Protein AF-A0A9W4IZU2-F1 (afdb_monomer_lite)

pLDDT: mean 70.81, std 19.81, range [35.62, 96.5]

Sequence (105 aa):
MLAMPKTWSSRRKPCLYNGQNIPRTIKALEKISLRQKRDRRKNNLEKKSQEYSEICGADVCLGIRIRELGKVFIFSADASGVWSFLGSQLVCAVVESLRGFKYQA

Organism: NCBI:txid1612424

Foldseek 3Di:
DDDDDDDPPPPPDQDDDPNDGDDPDPVVVVVVVVVVVVVVVVVVVLVVQLVCCVVVVDWDKDWDQPPVVRDIDIDT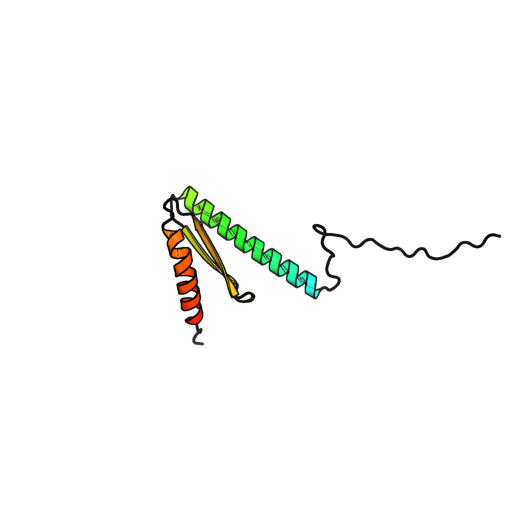DHPVCPCVVVVVVCVVVVVVVVVVPPPDD

Radius of gyration: 24.02 Å; chains: 1; bounding box: 29×70×74 Å

Structure (mmCIF, N/CA/C/O backbone):
data_AF-A0A9W4IZU2-F1
#
_entry.id   AF-A0A9W4IZU2-F1
#
loop_
_atom_site.group_PDB
_atom_site.id
_atom_site.type_symbol
_atom_site.label_atom_id
_atom_site.label_alt_id
_atom_site.label_comp_id
_atom_site.label_asym_id
_atom_site.label_entity_id
_atom_site.label_seq_id
_atom_site.pdbx_PDB_ins_code
_atom_site.Cartn_x
_atom_site.Cartn_y
_atom_site.Cartn_z
_atom_site.occupancy
_atom_site.B_iso_or_equiv
_atom_site.auth_seq_id
_atom_site.auth_comp_id
_atom_site.auth_asym_id
_atom_site.auth_atom_id
_atom_site.pdbx_PDB_model_num
ATOM 1 N N . MET A 1 1 ? 0.177 49.519 57.713 1.00 37.56 1 MET A N 1
ATOM 2 C CA . MET A 1 1 ? 0.354 48.117 57.273 1.00 37.56 1 MET A CA 1
ATOM 3 C C . MET A 1 1 ? -0.719 47.803 56.240 1.00 37.56 1 MET A C 1
ATOM 5 O O . MET A 1 1 ? -1.862 47.602 56.623 1.00 37.56 1 MET A O 1
ATOM 9 N N . LEU A 1 2 ? -0.397 47.843 54.945 1.00 43.38 2 LEU A N 1
ATOM 10 C CA . LEU A 1 2 ? -1.331 47.426 53.893 1.00 43.38 2 LEU A CA 1
ATOM 11 C C . LEU A 1 2 ? -1.124 45.930 53.638 1.00 43.38 2 LEU A C 1
ATOM 13 O O . LEU A 1 2 ? -0.031 45.501 53.275 1.00 43.38 2 LEU A O 1
ATOM 17 N N . ALA A 1 3 ? -2.159 45.138 53.911 1.00 42.94 3 ALA A N 1
ATOM 18 C CA . ALA A 1 3 ? -2.152 43.695 53.723 1.00 42.94 3 ALA A CA 1
ATOM 19 C C . ALA A 1 3 ? -2.120 43.348 52.225 1.00 42.94 3 ALA A C 1
ATOM 21 O O . ALA A 1 3 ? -2.936 43.837 51.446 1.00 42.94 3 ALA A O 1
ATOM 22 N N . MET A 1 4 ? -1.179 42.491 51.826 1.00 43.91 4 MET A N 1
ATOM 23 C CA . MET A 1 4 ? -1.097 41.966 50.463 1.00 43.91 4 MET A CA 1
ATOM 24 C C . MET A 1 4 ? -2.165 40.890 50.208 1.00 43.91 4 MET A C 1
ATOM 26 O O . MET A 1 4 ? -2.324 39.992 51.043 1.00 43.91 4 MET A O 1
ATOM 30 N N . PRO A 1 5 ? -2.844 40.888 49.046 1.00 48.91 5 PRO A N 1
ATOM 31 C CA . PRO A 1 5 ? -3.708 39.782 48.668 1.00 48.91 5 PRO A CA 1
ATOM 32 C C . PRO A 1 5 ? -2.879 38.560 48.248 1.00 48.91 5 PRO A C 1
ATOM 34 O O . PRO A 1 5 ? -2.181 38.543 47.234 1.00 48.91 5 PRO A O 1
ATOM 37 N N . LYS A 1 6 ? -2.999 37.497 49.047 1.00 52.97 6 LYS A N 1
ATOM 38 C CA . LYS A 1 6 ? -2.550 36.141 48.723 1.00 52.97 6 LYS A CA 1
ATOM 39 C C . LYS A 1 6 ? -3.500 35.536 47.690 1.00 52.97 6 LYS A C 1
ATOM 41 O O . LYS A 1 6 ? -4.564 35.082 48.076 1.00 52.97 6 LYS A O 1
ATOM 46 N N . THR A 1 7 ? -3.119 35.473 46.417 1.00 51.28 7 THR A N 1
ATOM 47 C CA . THR A 1 7 ? -3.483 34.359 45.512 1.00 51.28 7 THR A CA 1
ATOM 48 C C . THR A 1 7 ? -2.566 34.350 44.288 1.00 51.28 7 THR A C 1
ATOM 50 O O . THR A 1 7 ? -2.945 34.682 43.168 1.00 51.28 7 THR A O 1
ATOM 53 N N . TRP A 1 8 ? -1.330 33.887 44.475 1.00 39.56 8 TRP A N 1
ATOM 54 C CA . TRP A 1 8 ? -0.510 33.455 43.347 1.00 39.56 8 TRP A CA 1
ATOM 55 C C . TRP A 1 8 ? -0.978 32.060 42.915 1.00 39.56 8 TRP A C 1
ATOM 57 O O . TRP A 1 8 ? -0.367 31.042 43.232 1.00 39.56 8 TRP A O 1
ATOM 67 N N . SER A 1 9 ? -2.121 31.989 42.226 1.00 43.38 9 SER A N 1
ATOM 68 C CA . SER A 1 9 ? -2.468 30.770 41.498 1.00 43.38 9 SER A CA 1
ATOM 69 C C . SER A 1 9 ? -1.546 30.697 40.282 1.00 43.38 9 SER A C 1
ATOM 71 O O . SER A 1 9 ? -1.721 31.398 39.287 1.00 43.38 9 SER A O 1
ATOM 73 N N . SER A 1 10 ? -0.498 29.882 40.392 1.00 45.66 10 SER A N 1
ATOM 74 C CA . SER A 1 10 ? 0.338 29.474 39.265 1.00 45.66 10 SER A CA 1
ATOM 75 C C . SER A 1 10 ? -0.537 28.747 38.237 1.00 45.66 10 SER A C 1
ATOM 77 O O . SER A 1 10 ? -0.599 27.518 38.201 1.00 45.66 10 SER A O 1
ATOM 79 N N . ARG A 1 11 ? -1.236 29.493 37.373 1.00 47.00 11 ARG A N 1
ATOM 80 C CA . ARG A 1 11 ? -1.743 28.960 36.106 1.00 47.00 11 ARG A CA 1
ATOM 81 C C . ARG A 1 11 ? -0.532 28.706 35.221 1.00 47.00 11 ARG A C 1
ATOM 83 O O . ARG A 1 11 ? -0.169 29.536 34.390 1.00 47.00 11 ARG A O 1
ATOM 90 N N . ARG A 1 12 ? 0.106 27.547 35.399 1.00 50.03 12 ARG A N 1
ATOM 91 C CA . ARG A 1 12 ? 0.979 26.996 34.361 1.00 50.03 12 ARG A CA 1
ATOM 92 C C . ARG A 1 12 ? 0.110 26.856 33.114 1.00 50.03 12 ARG A C 1
ATOM 94 O O . ARG A 1 12 ? -0.859 26.098 33.120 1.00 50.03 12 ARG A O 1
ATOM 101 N N . LYS A 1 13 ? 0.395 27.664 32.090 1.00 50.41 13 LYS A N 1
ATOM 102 C CA . LYS A 1 13 ? -0.281 27.575 30.794 1.00 50.41 13 LYS A CA 1
ATOM 103 C C . LYS A 1 13 ? -0.150 26.127 30.288 1.00 50.41 13 LYS A C 1
ATOM 105 O O . LYS A 1 13 ? 0.947 25.577 30.393 1.00 50.41 13 LYS A O 1
ATOM 110 N N . PRO A 1 14 ? -1.223 25.493 29.780 1.00 51.97 14 PRO A N 1
ATOM 111 C CA . PRO A 1 14 ? -1.118 24.168 29.186 1.00 51.97 14 PRO A CA 1
ATOM 112 C C . PRO A 1 14 ? -0.107 24.206 28.043 1.00 51.97 14 PRO A C 1
ATOM 114 O O . PRO A 1 14 ? -0.160 25.108 27.204 1.00 51.97 14 PRO A O 1
ATOM 117 N N . CYS A 1 15 ? 0.809 23.242 28.008 1.00 50.03 15 CYS A N 1
ATOM 118 C CA . CYS A 1 15 ? 1.681 23.061 26.859 1.00 50.03 15 CYS A CA 1
ATOM 119 C C . CYS A 1 15 ? 0.770 22.766 25.654 1.00 50.03 15 CYS A C 1
ATOM 121 O O . CYS A 1 15 ? -0.098 21.901 25.742 1.00 50.03 15 CYS A O 1
ATOM 123 N N . LEU A 1 16 ? 0.904 23.512 24.562 1.00 47.69 16 LEU A N 1
ATOM 124 C CA . LEU A 1 16 ? 0.191 23.251 23.312 1.00 47.69 16 LEU A CA 1
ATOM 125 C C . LEU A 1 16 ? 1.160 22.528 22.374 1.00 47.69 16 LEU A C 1
ATOM 127 O O . LEU A 1 16 ? 2.276 23.001 22.176 1.00 47.69 16 LEU A O 1
ATOM 131 N N . TYR A 1 17 ? 0.744 21.407 21.784 1.00 51.22 17 TYR A N 1
ATOM 132 C CA . TYR A 1 17 ? 1.447 20.793 20.652 1.00 51.22 17 TYR A CA 1
ATOM 133 C C . TYR A 1 17 ? 0.578 20.993 19.405 1.00 51.22 17 TYR A C 1
ATOM 135 O O . TYR A 1 17 ? -0.586 20.593 19.402 1.00 51.22 17 TYR A O 1
ATOM 143 N N . ASN A 1 18 ? 1.104 21.673 18.379 1.00 46.97 18 ASN A N 1
ATOM 144 C CA . ASN A 1 18 ? 0.384 22.055 17.151 1.00 46.97 18 ASN A CA 1
ATOM 145 C C . ASN A 1 18 ? -0.978 22.752 17.381 1.00 46.97 18 ASN A C 1
ATOM 147 O O . ASN A 1 18 ? -1.949 22.480 16.679 1.00 46.97 18 ASN A O 1
ATOM 151 N N . GLY A 1 19 ? -1.074 23.636 18.380 1.00 57.28 19 GLY A N 1
ATOM 152 C CA . GLY A 1 19 ? -2.278 24.449 18.617 1.00 57.28 19 GLY A CA 1
ATOM 153 C C . GLY A 1 19 ? -3.492 23.693 19.178 1.00 57.28 19 GLY A C 1
ATOM 154 O O . GLY A 1 19 ? -4.561 24.283 19.306 1.00 57.28 19 GLY A O 1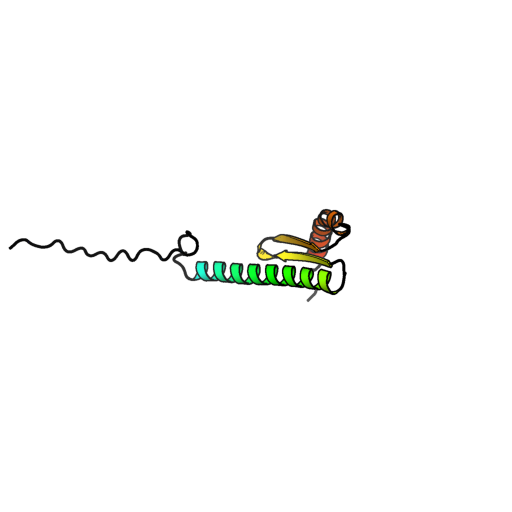
ATOM 155 N N . GLN A 1 20 ? -3.349 22.416 19.548 1.00 56.31 20 GLN A N 1
ATOM 156 C CA . GLN A 1 20 ? -4.415 21.623 20.169 1.00 56.31 20 GLN A CA 1
ATOM 157 C C . GLN A 1 20 ? -4.154 21.416 21.668 1.00 56.31 20 GLN A C 1
ATOM 159 O O . GLN A 1 20 ? -3.012 21.252 22.104 1.00 56.31 20 GLN A O 1
ATOM 164 N N . ASN A 1 21 ? -5.230 21.420 22.466 1.00 58.09 21 ASN A N 1
ATOM 165 C CA . ASN A 1 21 ? -5.177 21.102 23.895 1.00 58.09 21 ASN A CA 1
ATOM 166 C C . ASN A 1 21 ? -4.625 19.680 24.090 1.00 58.09 21 ASN A C 1
ATOM 168 O O . ASN A 1 21 ? -5.224 18.716 23.611 1.00 58.09 21 ASN A O 1
ATOM 172 N N . ILE A 1 22 ? -3.515 19.540 24.824 1.00 59.59 22 ILE A N 1
ATOM 173 C CA . ILE A 1 22 ? -2.989 18.224 25.208 1.00 59.59 22 ILE A CA 1
ATOM 174 C C . ILE A 1 22 ? -4.048 17.512 26.060 1.00 59.59 22 ILE A C 1
ATOM 176 O O . ILE A 1 22 ? -4.533 18.087 27.043 1.00 59.59 22 ILE A O 1
ATOM 180 N N . PRO A 1 23 ? -4.437 16.271 25.720 1.00 60.97 23 PRO A N 1
ATOM 181 C CA . PRO A 1 23 ? -5.432 15.576 26.506 1.00 60.97 23 PRO A CA 1
ATOM 182 C C . PRO A 1 23 ? -4.869 15.242 27.889 1.00 60.97 23 PRO A C 1
ATOM 184 O O . PRO A 1 23 ? -3.778 14.696 28.036 1.00 60.97 23 PRO A O 1
ATOM 187 N N . ARG A 1 24 ? -5.645 15.583 28.921 1.00 65.31 24 ARG A N 1
ATOM 188 C CA . ARG A 1 24 ? -5.240 15.530 30.335 1.00 65.31 24 ARG A CA 1
ATOM 189 C C . ARG A 1 24 ? -5.125 14.111 30.913 1.00 65.31 24 ARG A C 1
ATOM 191 O O . ARG A 1 24 ? -4.783 13.970 32.081 1.00 65.31 24 ARG A O 1
ATOM 198 N N . THR A 1 25 ? -5.420 13.067 30.135 1.00 79.19 25 THR A N 1
ATOM 199 C CA . THR A 1 25 ? -5.426 11.669 30.594 1.00 79.19 25 THR A CA 1
ATOM 200 C C . THR A 1 25 ? -4.397 10.819 29.848 1.00 79.19 25 THR A C 1
ATOM 202 O O . THR A 1 25 ? -4.265 10.904 28.627 1.00 79.19 25 THR A O 1
ATOM 205 N N . ILE A 1 26 ? -3.706 9.939 30.582 1.00 78.94 26 ILE A N 1
ATOM 206 C CA . ILE A 1 26 ? -2.669 9.032 30.049 1.00 78.94 26 ILE A CA 1
ATOM 207 C C . ILE A 1 26 ? -3.215 8.191 28.879 1.00 78.94 26 ILE A C 1
ATOM 209 O O . ILE A 1 26 ? -2.597 8.121 27.820 1.00 78.94 26 ILE A O 1
ATOM 213 N N . LYS A 1 27 ? -4.444 7.673 29.012 1.00 79.69 27 LYS A N 1
ATOM 214 C CA . LYS A 1 27 ? -5.125 6.875 27.974 1.00 79.69 27 LYS A CA 1
ATOM 215 C C . LYS A 1 27 ? -5.298 7.611 26.640 1.00 79.69 27 LYS A C 1
ATOM 217 O O . LYS A 1 27 ? -5.313 6.993 25.578 1.00 79.69 27 LYS A O 1
ATOM 222 N N . ALA A 1 28 ? -5.482 8.928 26.668 1.00 80.00 28 ALA A N 1
ATOM 223 C CA . ALA A 1 28 ? -5.638 9.715 25.451 1.00 80.00 28 ALA A CA 1
ATOM 224 C C . ALA A 1 28 ? -4.287 9.989 24.770 1.00 80.00 28 ALA A C 1
ATOM 226 O O . ALA A 1 28 ? -4.211 9.964 23.542 1.00 80.00 28 ALA A O 1
ATOM 227 N N . LEU A 1 29 ? -3.216 10.171 25.549 1.00 84.44 29 LEU A N 1
ATOM 228 C CA . LEU A 1 29 ? -1.850 10.288 25.027 1.00 84.44 29 LEU A CA 1
ATOM 229 C C . LEU A 1 29 ? -1.392 8.991 24.349 1.00 84.44 29 LEU A C 1
ATOM 231 O O . LEU A 1 29 ? -0.825 9.037 23.258 1.00 84.44 29 LEU A O 1
ATOM 235 N N . GLU A 1 30 ? -1.709 7.835 24.936 1.00 85.88 30 GLU A N 1
ATOM 236 C CA . GLU A 1 30 ? -1.434 6.524 24.336 1.00 85.88 30 GLU A CA 1
ATOM 237 C C . GLU A 1 30 ? -2.129 6.358 22.980 1.00 85.88 30 GLU A C 1
ATOM 239 O O . GLU A 1 30 ? -1.487 5.985 21.998 1.00 85.88 30 GLU A O 1
ATOM 244 N N . LYS A 1 31 ? -3.419 6.708 22.879 1.00 85.62 31 LYS A N 1
ATOM 245 C CA . LYS A 1 31 ? -4.162 6.658 21.607 1.00 85.62 31 LYS A CA 1
ATOM 246 C C . LYS A 1 31 ? -3.548 7.557 20.532 1.00 85.62 31 LYS A C 1
ATOM 248 O O . LYS A 1 31 ? -3.433 7.142 19.378 1.00 85.62 31 LYS A O 1
ATOM 253 N N . ILE A 1 32 ? -3.134 8.773 20.896 1.00 88.38 32 ILE A N 1
ATOM 254 C CA . ILE A 1 32 ? -2.460 9.692 19.968 1.00 88.38 32 ILE A CA 1
ATOM 255 C C . ILE A 1 32 ? -1.119 9.106 19.517 1.00 88.38 32 ILE A C 1
ATOM 257 O O . ILE A 1 32 ? -0.845 9.089 18.319 1.00 88.38 32 ILE A O 1
ATOM 261 N N . SER A 1 33 ? -0.321 8.574 20.443 1.00 89.56 33 SER A N 1
ATOM 262 C CA . SER A 1 33 ? 0.970 7.944 20.142 1.00 89.56 33 SER A CA 1
ATOM 263 C C . SER A 1 33 ? 0.821 6.740 19.205 1.00 89.56 33 SER A C 1
ATOM 265 O O . SER A 1 33 ? 1.530 6.629 18.201 1.00 89.56 33 SER A O 1
ATOM 267 N N . LEU A 1 34 ? -0.160 5.866 19.458 1.00 89.88 34 LEU A N 1
ATOM 268 C CA . LEU A 1 34 ? -0.464 4.723 18.593 1.00 89.88 34 LEU A CA 1
ATOM 269 C C . LEU A 1 34 ? -0.872 5.171 17.188 1.00 89.88 34 LEU A C 1
ATOM 271 O O . LEU A 1 34 ? -0.365 4.634 16.199 1.00 89.88 34 LEU A O 1
ATOM 275 N N . ARG A 1 35 ? -1.726 6.197 17.091 1.00 88.88 35 ARG A N 1
ATOM 276 C CA . ARG A 1 35 ? -2.098 6.803 15.810 1.00 88.88 35 ARG A CA 1
ATOM 277 C C . ARG A 1 35 ? -0.878 7.369 15.083 1.00 88.88 35 ARG A C 1
ATOM 279 O O . ARG A 1 35 ? -0.679 7.047 13.919 1.00 88.88 35 ARG A O 1
ATOM 286 N N . GLN A 1 36 ? -0.044 8.159 15.754 1.00 92.06 36 GLN A N 1
ATOM 287 C CA . GLN A 1 36 ? 1.161 8.742 15.157 1.00 92.06 36 GLN A CA 1
ATOM 288 C C . GLN A 1 36 ? 2.125 7.661 14.658 1.00 92.06 36 GLN A C 1
ATOM 290 O O . GLN A 1 36 ? 2.643 7.747 13.546 1.00 92.06 36 GLN A O 1
ATOM 295 N N . LYS A 1 37 ? 2.335 6.598 15.443 1.00 93.25 37 LYS A N 1
ATOM 296 C CA . LYS A 1 37 ? 3.179 5.459 15.058 1.00 93.25 37 LYS A CA 1
ATOM 297 C C . LYS A 1 37 ? 2.629 4.734 13.830 1.00 93.25 37 LYS A C 1
ATOM 299 O O . LYS A 1 37 ? 3.409 4.355 12.955 1.00 93.25 37 LYS A O 1
ATOM 304 N N . ARG A 1 38 ? 1.309 4.538 13.763 1.00 91.44 38 ARG A N 1
ATOM 305 C CA . ARG A 1 38 ? 0.623 3.952 12.604 1.00 91.44 38 ARG A CA 1
ATOM 306 C C . ARG A 1 38 ? 0.790 4.831 11.369 1.00 91.44 38 ARG A C 1
ATOM 308 O O . ARG A 1 38 ? 1.235 4.333 10.341 1.00 91.44 38 ARG A O 1
ATOM 315 N N . ASP A 1 39 ? 0.482 6.117 11.489 1.00 91.38 39 ASP A N 1
ATOM 316 C CA . ASP A 1 39 ? 0.506 7.061 10.373 1.00 91.38 39 ASP A CA 1
ATOM 317 C C . ASP A 1 39 ? 1.949 7.212 9.836 1.00 91.38 39 ASP A C 1
ATOM 319 O O . ASP A 1 39 ? 2.168 7.134 8.629 1.00 91.38 39 ASP A O 1
ATOM 323 N N . ARG A 1 40 ? 2.964 7.249 10.718 1.00 95.06 40 ARG A N 1
ATOM 324 C CA . ARG A 1 40 ? 4.387 7.221 10.326 1.00 95.06 40 ARG A CA 1
ATOM 325 C C . ARG A 1 40 ? 4.760 5.962 9.542 1.00 95.06 40 ARG A C 1
ATOM 327 O O . ARG A 1 40 ? 5.463 6.047 8.543 1.00 95.06 40 ARG A O 1
ATOM 334 N N . ARG A 1 41 ? 4.317 4.781 9.986 1.00 95.00 41 ARG A N 1
ATOM 335 C CA . ARG A 1 41 ? 4.608 3.516 9.287 1.00 95.00 41 ARG A CA 1
ATOM 336 C C . ARG A 1 41 ? 3.927 3.447 7.926 1.00 95.00 41 ARG A C 1
ATOM 338 O O . ARG A 1 41 ? 4.571 3.012 6.979 1.00 95.00 41 ARG A O 1
ATOM 345 N N . LYS A 1 42 ? 2.672 3.898 7.833 1.00 92.81 42 LYS A N 1
ATOM 346 C CA . LYS A 1 42 ? 1.939 3.993 6.564 1.00 92.81 42 LYS A CA 1
ATOM 347 C C . LYS A 1 42 ? 2.710 4.863 5.572 1.00 92.81 42 LYS A C 1
ATOM 349 O O . LYS A 1 42 ? 3.024 4.397 4.487 1.00 92.81 42 LYS A O 1
ATOM 354 N N . ASN A 1 43 ? 3.066 6.080 5.982 1.00 93.56 43 ASN A N 1
ATOM 355 C CA . ASN A 1 43 ? 3.750 7.037 5.113 1.00 93.56 43 ASN A CA 1
ATOM 356 C C . ASN A 1 43 ? 5.141 6.542 4.694 1.00 93.56 43 ASN A C 1
ATOM 358 O O . ASN A 1 43 ? 5.536 6.711 3.549 1.00 93.56 43 ASN A O 1
ATOM 362 N N . ASN A 1 44 ? 5.879 5.888 5.597 1.00 96.50 44 ASN A N 1
ATOM 363 C CA . ASN A 1 44 ? 7.174 5.305 5.247 1.00 96.50 44 ASN A CA 1
ATOM 364 C C . ASN A 1 44 ? 7.046 4.155 4.241 1.00 96.50 44 ASN A C 1
ATOM 366 O O . ASN A 1 44 ? 7.926 3.992 3.403 1.00 96.50 44 ASN A O 1
ATOM 370 N N . LEU A 1 45 ? 5.994 3.338 4.349 1.00 95.12 45 LEU A N 1
ATOM 371 C CA . LEU A 1 45 ? 5.756 2.250 3.405 1.00 95.12 45 LEU A CA 1
ATOM 372 C C . LEU A 1 45 ? 5.419 2.803 2.018 1.00 95.12 45 LEU A C 1
ATOM 374 O O . LEU A 1 45 ? 6.029 2.389 1.044 1.00 95.12 45 LEU A O 1
ATOM 378 N N . GLU A 1 46 ? 4.525 3.789 1.966 1.00 93.06 46 GLU A N 1
ATOM 379 C CA . GLU A 1 46 ? 4.161 4.528 0.753 1.00 93.06 46 GLU A CA 1
ATOM 380 C C . GLU A 1 46 ? 5.398 5.130 0.064 1.00 93.06 46 GLU A C 1
ATOM 382 O O . GLU A 1 46 ? 5.646 4.858 -1.107 1.00 93.06 46 GLU A O 1
ATOM 387 N N . LYS A 1 47 ? 6.253 5.825 0.828 1.00 95.50 47 LYS A N 1
ATOM 388 C CA . LYS A 1 47 ? 7.511 6.396 0.323 1.00 95.50 47 LYS A CA 1
ATOM 389 C C . LYS A 1 47 ? 8.443 5.338 -0.268 1.00 95.50 47 LYS A C 1
ATOM 391 O O . LYS A 1 47 ? 8.981 5.532 -1.347 1.00 95.50 47 LYS A O 1
ATOM 396 N N . LYS A 1 48 ? 8.624 4.206 0.418 1.00 95.81 48 LYS A N 1
ATOM 397 C CA . LYS A 1 48 ? 9.481 3.114 -0.072 1.00 95.81 48 LYS A CA 1
ATOM 398 C C . LYS A 1 48 ? 8.929 2.455 -1.331 1.00 95.81 48 LYS A C 1
ATOM 400 O O . LYS A 1 48 ? 9.704 2.074 -2.199 1.00 95.81 48 LYS A O 1
ATOM 405 N N . SER A 1 49 ? 7.609 2.297 -1.419 1.00 93.19 49 SER A N 1
ATOM 406 C CA . SER A 1 49 ? 6.954 1.787 -2.623 1.00 93.19 49 SER A CA 1
ATOM 407 C C . SER A 1 49 ? 7.185 2.716 -3.813 1.00 93.19 49 SER A C 1
ATOM 409 O O . SER A 1 49 ? 7.490 2.229 -4.897 1.00 93.19 49 SER A O 1
ATOM 411 N N . GLN A 1 50 ? 7.111 4.032 -3.596 1.00 92.69 50 GLN A N 1
ATOM 412 C CA . GLN A 1 50 ? 7.448 5.022 -4.616 1.00 92.69 50 GLN A CA 1
ATOM 413 C C . GLN A 1 50 ? 8.928 4.951 -5.021 1.00 92.69 50 GLN A C 1
ATOM 415 O O . GLN A 1 50 ? 9.224 4.805 -6.200 1.00 92.69 50 GLN A O 1
ATOM 420 N N . GLU A 1 51 ? 9.853 4.987 -4.055 1.00 95.88 51 GLU A N 1
ATOM 421 C CA . GLU A 1 51 ? 11.299 4.907 -4.321 1.00 95.88 51 GLU A CA 1
ATOM 422 C C . GLU A 1 51 ? 11.652 3.645 -5.126 1.00 95.88 51 GLU A C 1
ATOM 424 O O . GLU A 1 51 ? 12.457 3.693 -6.050 1.00 95.88 51 GLU A O 1
ATOM 429 N N . TYR A 1 52 ? 11.025 2.510 -4.808 1.00 94.44 52 TYR A N 1
ATOM 430 C CA . TYR A 1 52 ? 11.214 1.268 -5.552 1.00 94.44 52 TYR A CA 1
ATOM 431 C C . TYR A 1 52 ? 10.708 1.359 -6.996 1.00 94.44 52 TYR A C 1
ATOM 433 O O . TYR A 1 52 ? 11.402 0.919 -7.911 1.00 94.44 52 TYR A O 1
ATOM 441 N N . SER A 1 53 ? 9.525 1.945 -7.205 1.00 93.31 53 SER A N 1
ATOM 442 C CA . SER A 1 53 ? 8.985 2.199 -8.544 1.00 93.31 53 SER A CA 1
ATOM 443 C C . SER A 1 53 ? 9.944 3.053 -9.378 1.00 93.31 53 SER A C 1
ATOM 445 O O . SER A 1 53 ? 10.260 2.688 -10.507 1.00 93.31 53 SER A O 1
ATOM 447 N N . GLU A 1 54 ? 10.494 4.119 -8.792 1.00 92.25 54 GLU A N 1
ATOM 448 C CA . GLU A 1 54 ? 11.439 5.025 -9.454 1.00 92.25 54 GLU A CA 1
ATOM 449 C C . GLU A 1 54 ? 12.781 4.349 -9.780 1.00 92.25 54 GLU A C 1
ATOM 451 O O . GLU A 1 54 ? 13.279 4.477 -10.896 1.00 92.25 54 GLU A O 1
ATOM 456 N N . ILE A 1 55 ? 13.364 3.603 -8.833 1.00 95.94 55 ILE A N 1
ATOM 457 C CA . ILE A 1 55 ? 14.666 2.936 -9.015 1.00 95.94 55 ILE A CA 1
ATOM 458 C C . ILE A 1 55 ? 14.573 1.787 -10.023 1.00 95.94 55 ILE A C 1
ATOM 460 O O . ILE A 1 55 ? 15.498 1.575 -10.807 1.00 95.94 55 ILE A O 1
ATOM 464 N N . CYS A 1 56 ? 13.487 1.015 -9.979 1.00 94.62 56 CYS A N 1
ATOM 465 C CA . CYS A 1 56 ? 13.350 -0.205 -10.770 1.00 94.62 56 CYS A CA 1
ATOM 466 C C . CYS A 1 56 ? 12.503 -0.027 -12.036 1.00 94.62 56 CYS A C 1
ATOM 468 O O . CYS A 1 56 ? 12.405 -0.974 -12.813 1.00 94.62 56 CYS A O 1
ATOM 470 N N . GLY A 1 57 ? 11.880 1.137 -12.246 1.00 90.00 57 GLY A N 1
ATOM 471 C CA . GLY A 1 57 ? 10.932 1.351 -13.344 1.00 90.00 57 GLY A CA 1
ATOM 472 C C . GLY A 1 57 ? 9.721 0.417 -13.267 1.00 90.00 57 GLY A C 1
ATOM 473 O O . GLY A 1 57 ? 9.216 -0.024 -14.295 1.00 90.00 57 GLY A O 1
ATOM 474 N N . ALA A 1 58 ? 9.306 0.051 -12.053 1.00 89.31 58 ALA A N 1
ATOM 475 C CA . ALA A 1 58 ? 8.234 -0.909 -11.821 1.00 89.31 58 ALA A CA 1
ATOM 476 C C . ALA A 1 58 ? 6.924 -0.189 -11.491 1.00 89.31 58 ALA A C 1
ATOM 478 O O . ALA A 1 58 ? 6.917 0.729 -10.672 1.00 89.31 58 ALA A O 1
ATOM 479 N N . ASP A 1 59 ? 5.807 -0.648 -12.053 1.00 87.81 59 ASP A N 1
ATOM 480 C CA . ASP A 1 59 ? 4.484 -0.206 -11.610 1.00 87.81 59 ASP A CA 1
ATOM 481 C C . ASP A 1 59 ? 4.147 -0.876 -10.266 1.00 87.81 59 ASP A C 1
ATOM 483 O O . ASP A 1 59 ? 4.145 -2.105 -10.148 1.00 87.81 59 ASP A O 1
ATOM 487 N N . VAL A 1 60 ? 3.868 -0.076 -9.233 1.00 86.38 60 VAL A N 1
ATOM 488 C CA . VAL A 1 60 ? 3.611 -0.558 -7.867 1.00 86.38 60 VAL A CA 1
ATOM 489 C C . VAL A 1 60 ? 2.239 -0.094 -7.384 1.00 86.38 60 VAL A C 1
ATOM 491 O O . VAL A 1 60 ? 1.924 1.091 -7.412 1.00 86.38 60 VAL A O 1
ATOM 494 N N . CYS A 1 61 ? 1.443 -1.019 -6.841 1.00 87.38 61 CYS A N 1
ATOM 495 C CA . CYS A 1 61 ? 0.177 -0.716 -6.172 1.00 87.38 61 CYS A CA 1
ATOM 496 C C . CYS A 1 61 ? 0.202 -1.215 -4.720 1.00 87.38 61 CYS A C 1
ATOM 498 O O . CYS A 1 61 ? 0.577 -2.354 -4.440 1.00 87.38 61 CYS A O 1
ATOM 500 N N . LEU A 1 62 ? -0.227 -0.368 -3.782 1.00 87.12 62 LEU A N 1
ATOM 501 C CA . LEU A 1 62 ? -0.263 -0.648 -2.349 1.00 87.12 62 LEU A CA 1
ATOM 502 C C . LEU A 1 62 ? -1.673 -0.416 -1.792 1.00 87.12 62 LEU A C 1
ATOM 504 O O . LEU A 1 62 ? -2.179 0.703 -1.798 1.00 87.12 62 LEU A O 1
ATOM 508 N N . GLY A 1 63 ? -2.285 -1.471 -1.248 1.00 87.56 63 GLY A N 1
ATOM 509 C CA . GLY A 1 63 ? -3.573 -1.416 -0.551 1.00 87.56 63 GLY A CA 1
ATOM 510 C C . GLY A 1 63 ? -3.426 -1.691 0.947 1.00 87.56 63 GLY A C 1
ATOM 511 O O . GLY A 1 63 ? -2.882 -2.718 1.347 1.00 87.56 63 GLY A O 1
ATOM 512 N N . ILE A 1 64 ? -3.932 -0.799 1.801 1.00 87.38 64 ILE A N 1
ATOM 513 C CA . ILE A 1 64 ? -3.857 -0.920 3.265 1.00 87.38 64 ILE A CA 1
ATOM 514 C C . ILE A 1 64 ? -5.254 -0.814 3.869 1.00 87.38 64 ILE A C 1
ATOM 516 O O . ILE A 1 64 ? -5.875 0.241 3.807 1.00 87.38 64 ILE A O 1
ATOM 520 N N . ARG A 1 65 ? -5.718 -1.860 4.564 1.00 87.00 65 ARG A N 1
ATOM 521 C CA . ARG A 1 65 ? -6.925 -1.795 5.408 1.00 87.00 65 ARG A CA 1
ATOM 522 C C . ARG A 1 65 ? -6.554 -1.642 6.879 1.00 87.00 65 ARG A C 1
ATOM 524 O O . ARG A 1 65 ? -6.017 -2.558 7.502 1.00 87.00 65 ARG A O 1
ATOM 531 N N . ILE A 1 66 ? -6.935 -0.519 7.478 1.00 85.94 66 ILE A N 1
ATOM 532 C CA . ILE A 1 66 ? -6.865 -0.321 8.926 1.00 85.94 66 ILE A CA 1
ATOM 533 C C . ILE A 1 66 ? -8.098 -0.961 9.558 1.00 85.94 66 ILE A C 1
ATOM 535 O O . ILE A 1 66 ? -9.174 -0.369 9.568 1.00 85.94 66 ILE A O 1
ATOM 539 N N . ARG A 1 67 ? -7.929 -2.178 10.093 1.00 85.31 67 ARG A N 1
ATOM 540 C CA . ARG A 1 67 ? -9.014 -2.996 10.672 1.00 85.31 67 ARG A CA 1
ATOM 541 C C . ARG A 1 67 ? -9.841 -2.241 11.715 1.00 85.31 67 ARG A C 1
ATOM 543 O O . ARG A 1 67 ? -11.060 -2.289 11.652 1.00 85.31 67 ARG A O 1
ATOM 550 N N . GLU A 1 68 ? -9.178 -1.503 12.604 1.00 82.50 68 GLU A N 1
ATOM 551 C CA . GLU A 1 68 ? -9.815 -0.731 13.682 1.00 82.50 68 GLU A CA 1
ATOM 552 C C . GLU A 1 68 ? -10.776 0.348 13.162 1.00 82.50 68 GLU A C 1
ATOM 554 O O . GLU A 1 68 ? -11.838 0.560 13.731 1.00 82.50 68 GLU A O 1
ATOM 559 N N . LEU A 1 69 ? -10.406 1.033 12.077 1.00 82.00 69 LEU A N 1
ATOM 560 C CA . LEU A 1 69 ? -11.183 2.152 11.536 1.00 82.00 69 LEU A CA 1
ATOM 561 C C . LEU A 1 69 ? -12.041 1.751 10.331 1.00 82.00 69 LEU A C 1
ATOM 563 O O . LEU A 1 69 ? -12.740 2.596 9.784 1.00 82.00 69 LEU A O 1
ATOM 567 N N . GLY A 1 70 ? -11.906 0.514 9.845 1.00 80.81 70 GLY A N 1
ATOM 568 C CA . GLY A 1 70 ? -12.480 0.069 8.573 1.00 80.81 70 GLY A CA 1
ATOM 569 C C . GLY A 1 70 ? -11.956 0.818 7.339 1.00 80.81 70 GLY A C 1
ATOM 570 O O . GLY A 1 70 ? -12.426 0.561 6.237 1.00 80.81 70 GLY A O 1
ATOM 571 N N . LYS A 1 71 ? -10.989 1.730 7.499 1.00 83.94 71 LYS A N 1
ATOM 572 C CA . LYS A 1 71 ? -10.487 2.591 6.423 1.00 83.94 71 LYS A CA 1
ATOM 573 C C . LYS A 1 71 ? -9.543 1.822 5.514 1.00 83.94 71 LYS A C 1
ATOM 575 O O . LYS A 1 71 ? -8.616 1.173 6.002 1.00 83.94 71 LYS A O 1
ATOM 580 N N . VAL A 1 72 ? -9.764 1.946 4.212 1.00 85.00 72 VAL A N 1
ATOM 581 C CA . VAL A 1 72 ? -8.881 1.422 3.171 1.00 85.00 72 VAL A CA 1
ATOM 582 C C . VAL A 1 72 ? -8.129 2.595 2.549 1.00 85.00 72 VAL A C 1
ATOM 584 O O . VAL A 1 72 ? -8.724 3.627 2.256 1.00 85.00 72 VAL A O 1
ATOM 587 N N . PHE A 1 73 ? -6.820 2.444 2.396 1.00 85.25 73 PHE A N 1
ATOM 588 C CA . PHE A 1 73 ? -5.939 3.374 1.704 1.00 85.25 73 PHE A CA 1
ATOM 589 C C . PHE A 1 73 ? -5.379 2.662 0.484 1.00 85.25 73 PHE A C 1
ATOM 591 O O . PHE A 1 73 ? -4.966 1.508 0.597 1.00 85.25 73 PHE A O 1
ATOM 598 N N . ILE A 1 74 ? -5.366 3.345 -0.651 1.00 86.31 74 ILE A N 1
ATOM 599 C CA . ILE A 1 74 ? -4.787 2.839 -1.891 1.00 86.31 74 ILE A CA 1
ATOM 600 C C . ILE A 1 74 ? -3.773 3.871 -2.359 1.00 86.31 74 ILE A C 1
ATOM 602 O O . ILE A 1 74 ? -4.059 5.067 -2.354 1.00 86.31 74 ILE A O 1
ATOM 606 N N . PHE A 1 75 ? -2.589 3.394 -2.706 1.00 86.31 75 PHE A N 1
ATOM 607 C CA . PHE A 1 75 ? -1.525 4.155 -3.335 1.00 86.31 75 PHE A CA 1
ATOM 608 C C . PHE A 1 75 ? -1.146 3.430 -4.623 1.00 86.31 75 PHE A C 1
ATOM 610 O O . PHE A 1 75 ? -1.002 2.205 -4.610 1.00 86.31 75 PHE A O 1
ATOM 617 N N . SER A 1 76 ? -0.974 4.172 -5.709 1.00 86.75 76 SER A N 1
ATOM 618 C CA . SER A 1 76 ? -0.434 3.648 -6.956 1.00 86.75 76 SER A CA 1
ATOM 619 C C . SER A 1 76 ? 0.715 4.540 -7.418 1.00 86.75 76 SER A C 1
ATOM 621 O O . SER A 1 76 ? 0.609 5.765 -7.427 1.00 86.75 76 SER A O 1
ATOM 623 N N . ALA A 1 77 ? 1.839 3.903 -7.725 1.00 84.38 77 ALA A N 1
ATOM 624 C CA . ALA A 1 77 ? 2.978 4.493 -8.405 1.00 84.38 77 ALA A CA 1
ATOM 625 C C . ALA A 1 77 ? 3.092 3.777 -9.744 1.00 84.38 77 ALA A C 1
ATOM 627 O O . ALA A 1 77 ? 3.769 2.758 -9.868 1.00 84.38 77 ALA A O 1
ATOM 628 N N . ASP A 1 78 ? 2.327 4.270 -10.706 1.00 81.06 78 ASP A N 1
ATOM 629 C CA . ASP A 1 78 ? 2.262 3.727 -12.046 1.00 81.06 78 ASP A CA 1
ATOM 630 C C . ASP A 1 78 ? 2.278 4.857 -13.066 1.00 81.06 78 ASP A C 1
ATOM 632 O O . ASP A 1 78 ? 1.448 5.764 -13.031 1.00 81.06 78 ASP A O 1
ATOM 636 N N . ALA A 1 79 ? 3.239 4.810 -13.987 1.00 71.19 79 ALA A N 1
ATOM 637 C CA . ALA A 1 79 ? 3.379 5.852 -15.005 1.00 71.19 79 ALA A CA 1
ATOM 638 C C . ALA A 1 79 ? 2.213 5.826 -16.010 1.00 71.19 79 ALA A C 1
ATOM 640 O O . ALA A 1 79 ? 1.899 6.830 -16.646 1.00 71.19 79 ALA A O 1
ATOM 641 N N . SER A 1 80 ? 1.577 4.661 -16.147 1.00 72.44 80 SER A N 1
ATOM 642 C CA . SER A 1 80 ? 0.519 4.370 -17.111 1.00 72.44 80 SER A CA 1
ATOM 643 C C . SER A 1 80 ? -0.895 4.646 -16.588 1.00 72.44 80 SER A C 1
ATOM 645 O O . SER A 1 80 ? -1.842 4.654 -17.375 1.00 72.44 80 SER A O 1
ATOM 647 N N . GLY A 1 81 ? -1.071 4.855 -15.278 1.00 69.94 81 GLY A N 1
ATOM 648 C CA . GLY A 1 81 ? -2.387 5.039 -14.661 1.00 69.94 81 GLY A CA 1
ATOM 649 C C . GLY A 1 81 ? -3.296 3.799 -14.718 1.00 69.94 81 GLY A C 1
ATOM 650 O O . GLY A 1 81 ? -4.478 3.904 -14.378 1.00 69.94 81 GLY A O 1
ATOM 651 N N . VAL A 1 82 ? -2.776 2.634 -15.123 1.00 67.62 82 VAL A N 1
ATOM 652 C CA . VAL A 1 82 ? -3.491 1.348 -15.218 1.00 67.62 82 VAL A CA 1
ATOM 653 C C . VAL A 1 82 ? -4.142 0.961 -13.888 1.00 67.62 82 VAL A C 1
ATOM 655 O O . VAL A 1 82 ? -5.262 0.443 -13.862 1.00 67.62 82 VAL A O 1
ATOM 658 N N . TRP A 1 83 ? -3.490 1.262 -12.765 1.00 67.06 83 TRP A N 1
ATOM 659 C CA . TRP A 1 83 ? -3.987 0.906 -11.437 1.00 67.06 83 TRP A CA 1
ATOM 660 C C . TRP A 1 83 ? -5.011 1.912 -10.894 1.00 67.06 83 TRP A C 1
ATOM 662 O O . TRP A 1 83 ? -5.745 1.590 -9.959 1.00 67.06 83 TRP A O 1
ATOM 672 N N . SER A 1 84 ? -5.159 3.081 -11.527 1.00 64.56 84 SER A N 1
ATOM 673 C CA . SER A 1 84 ? -6.171 4.093 -11.178 1.00 64.56 84 SER A CA 1
ATOM 674 C C . SER A 1 84 ? -7.596 3.558 -11.342 1.00 64.56 84 SER A C 1
ATOM 676 O O . SER A 1 84 ? -8.453 3.775 -10.486 1.00 64.56 84 SER A O 1
ATOM 678 N N . PHE A 1 85 ? -7.843 2.797 -12.416 1.00 61.97 85 PHE A N 1
ATOM 679 C CA . PHE A 1 85 ? -9.123 2.123 -12.663 1.00 61.97 85 PHE A CA 1
ATOM 680 C C . PHE A 1 85 ? -9.378 1.002 -11.644 1.00 61.97 85 PHE A C 1
ATOM 682 O O . PHE A 1 85 ? -10.503 0.790 -11.180 1.00 61.97 85 PHE A O 1
ATOM 689 N N . LEU A 1 86 ? -8.306 0.322 -11.234 1.00 57.84 86 LEU A N 1
ATOM 690 C CA . LEU A 1 86 ? -8.352 -0.689 -10.189 1.00 57.84 86 LEU A CA 1
ATOM 691 C C . LEU A 1 86 ? -8.520 -0.078 -8.802 1.00 57.84 86 LEU A C 1
ATOM 693 O O . LEU A 1 86 ? -8.971 -0.791 -7.926 1.00 57.84 86 LEU A O 1
ATOM 697 N N . GLY A 1 87 ? -8.273 1.213 -8.576 1.00 58.16 87 GLY A N 1
ATOM 698 C CA . GLY A 1 87 ? -8.593 1.873 -7.308 1.00 58.16 87 GLY A CA 1
ATOM 699 C C . GLY A 1 87 ? -10.061 1.677 -6.905 1.00 58.16 87 GLY A C 1
ATOM 700 O O . GLY A 1 87 ? -10.347 1.341 -5.757 1.00 58.16 87 GLY A O 1
ATOM 701 N N . SER A 1 88 ? -10.995 1.767 -7.857 1.00 58.19 88 SER A N 1
ATOM 702 C CA . SER A 1 88 ? -12.423 1.514 -7.613 1.00 58.19 88 SER A CA 1
ATOM 703 C C . SER A 1 88 ? -12.746 0.026 -7.425 1.00 58.19 88 SER A C 1
ATOM 705 O O . SER A 1 88 ? -13.566 -0.315 -6.574 1.00 58.19 88 SER A O 1
ATOM 707 N N . GLN A 1 89 ? -12.078 -0.873 -8.159 1.00 56.12 89 GLN A N 1
ATOM 708 C CA . GLN A 1 89 ? -12.316 -2.321 -8.063 1.00 56.12 89 GLN A CA 1
ATOM 709 C C . GLN A 1 89 ? -11.573 -3.002 -6.906 1.00 56.12 89 GLN A C 1
ATOM 711 O O . GLN A 1 89 ? -12.083 -3.961 -6.347 1.00 56.12 89 GLN A O 1
ATOM 716 N N . LEU A 1 90 ? -10.408 -2.509 -6.488 1.00 55.38 90 LEU A N 1
ATOM 717 C CA . LEU A 1 90 ? -9.633 -2.974 -5.336 1.00 55.38 90 LEU A CA 1
ATOM 718 C C . LEU A 1 90 ? -10.280 -2.526 -4.033 1.00 55.38 90 LEU A C 1
ATOM 720 O O . LEU A 1 90 ? -10.220 -3.276 -3.065 1.00 55.38 90 LEU A O 1
ATOM 724 N N . VAL A 1 91 ? -10.963 -1.374 -3.987 1.00 55.03 91 VAL A N 1
ATOM 725 C CA . VAL A 1 91 ? -11.870 -1.090 -2.863 1.00 55.03 91 VAL A CA 1
ATOM 726 C C . VAL A 1 91 ? -12.913 -2.203 -2.751 1.00 55.03 91 VAL A C 1
ATOM 728 O O . VAL A 1 91 ? -13.148 -2.666 -1.643 1.00 55.03 91 VAL A O 1
ATOM 731 N N . CYS A 1 92 ? -13.463 -2.713 -3.858 1.00 51.00 92 CYS A N 1
ATOM 732 C CA . CYS A 1 92 ? -14.373 -3.863 -3.831 1.00 51.00 92 CYS A CA 1
ATOM 733 C C . CYS A 1 92 ? -13.655 -5.184 -3.483 1.00 51.00 92 CYS A C 1
ATOM 735 O O . CYS A 1 92 ? -14.033 -5.835 -2.514 1.00 51.00 92 CYS A O 1
ATOM 737 N N . ALA A 1 93 ? -12.571 -5.546 -4.172 1.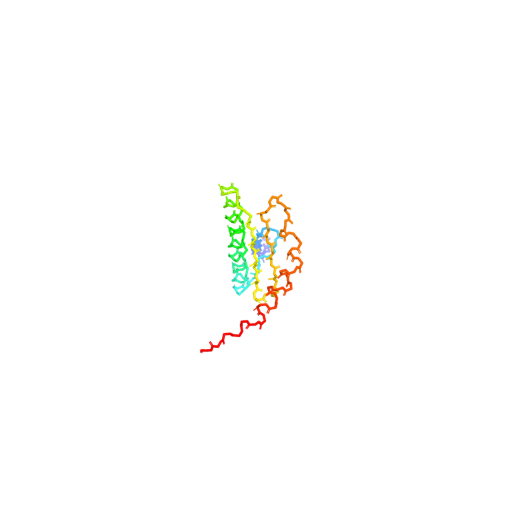00 50.91 93 ALA A N 1
ATOM 738 C CA . ALA A 1 93 ? -11.889 -6.836 -4.046 1.00 50.91 93 ALA A CA 1
ATOM 739 C C . ALA A 1 93 ? -11.067 -6.994 -2.752 1.00 50.91 93 ALA A C 1
ATOM 741 O O . ALA A 1 93 ? -10.998 -8.091 -2.203 1.00 50.91 93 ALA A O 1
ATOM 742 N N . VAL A 1 94 ? -10.471 -5.925 -2.208 1.00 52.06 94 VAL A N 1
ATOM 743 C CA . VAL A 1 94 ? -9.822 -5.935 -0.880 1.00 52.06 94 VAL A CA 1
ATOM 744 C C . VAL A 1 94 ? -10.880 -5.975 0.224 1.00 52.06 94 VAL A C 1
ATOM 746 O O . VAL A 1 94 ? -10.683 -6.642 1.242 1.00 52.06 94 VAL A O 1
ATOM 749 N N . VAL A 1 95 ? -12.029 -5.312 0.041 1.00 51.81 95 VAL A N 1
ATOM 750 C CA . VAL A 1 95 ? -13.166 -5.436 0.967 1.00 51.81 95 VAL A CA 1
ATOM 751 C C . VAL A 1 95 ? -13.772 -6.840 0.914 1.00 51.81 95 VAL A C 1
ATOM 753 O O . VAL A 1 95 ? -14.149 -7.349 1.966 1.00 51.81 95 VAL A O 1
ATOM 756 N N . GLU A 1 96 ? -13.824 -7.490 -0.246 1.00 48.56 96 GLU A N 1
ATOM 757 C CA . GLU A 1 96 ? -14.329 -8.859 -0.408 1.00 48.56 96 GLU A CA 1
ATOM 758 C C . GLU A 1 96 ? -13.327 -9.919 0.070 1.00 48.56 96 GLU A C 1
ATOM 760 O O . GLU A 1 96 ? -13.669 -10.742 0.921 1.00 48.56 96 GLU A O 1
ATOM 76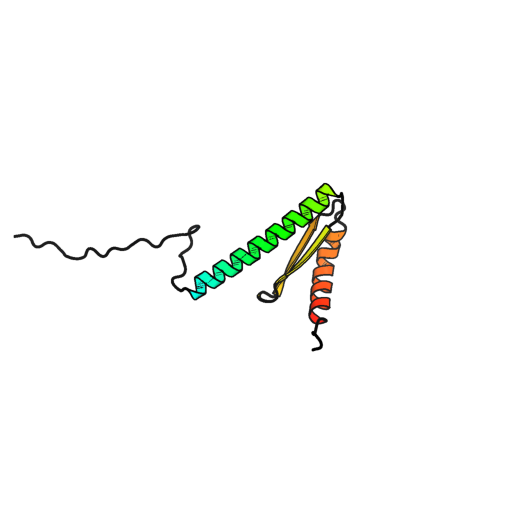5 N N . SER A 1 97 ? -12.056 -9.845 -0.337 1.00 47.75 97 SER A N 1
ATOM 766 C CA . SER A 1 97 ? -11.002 -10.761 0.131 1.00 47.75 97 SER A CA 1
ATOM 767 C C . SER A 1 97 ? -10.811 -10.689 1.647 1.00 47.75 97 SER A C 1
ATOM 769 O O . SER A 1 97 ? -10.613 -11.709 2.302 1.00 47.75 97 SER A O 1
ATOM 771 N N . LEU A 1 98 ? -10.950 -9.510 2.266 1.00 46.50 98 LEU A N 1
ATOM 772 C CA . LEU A 1 98 ? -10.840 -9.370 3.724 1.00 46.50 98 LEU A CA 1
ATOM 773 C C . LEU A 1 98 ? -12.146 -9.640 4.495 1.00 46.50 98 LEU A C 1
ATOM 775 O O . LEU A 1 98 ? -12.128 -9.581 5.729 1.00 46.50 98 LEU A O 1
ATOM 779 N N . ARG A 1 99 ? -13.259 -9.938 3.808 1.00 49.66 99 ARG A N 1
ATOM 780 C CA . ARG 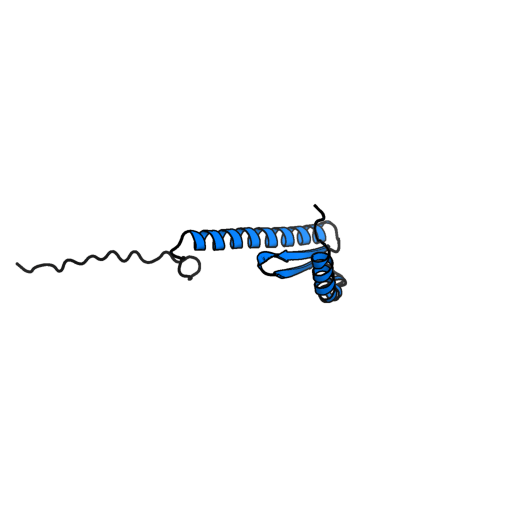A 1 99 ? -14.414 -10.654 4.384 1.00 49.66 99 ARG A CA 1
ATOM 781 C C . ARG A 1 99 ? -14.210 -12.177 4.328 1.00 49.66 99 ARG A C 1
ATOM 783 O O . ARG A 1 99 ? -14.779 -12.876 5.161 1.00 49.66 99 ARG A O 1
ATOM 790 N N . GLY A 1 100 ? -13.386 -12.668 3.396 1.00 40.53 100 GLY A N 1
ATOM 791 C CA . GLY A 1 100 ? -13.090 -14.091 3.180 1.00 40.53 100 GLY A CA 1
ATOM 792 C C . GLY A 1 100 ? -11.997 -14.695 4.071 1.00 40.53 100 GLY A C 1
ATOM 793 O O . GLY A 1 100 ? -12.024 -15.894 4.320 1.00 40.53 100 GLY A O 1
ATOM 794 N N . PHE A 1 101 ? -11.082 -13.897 4.635 1.00 41.69 101 PHE A N 1
ATOM 795 C CA . PHE A 1 101 ? -10.103 -14.379 5.626 1.00 41.69 101 PHE A CA 1
ATOM 796 C C . PHE A 1 101 ? -10.740 -14.558 7.021 1.00 41.69 101 PHE A C 1
ATOM 798 O O . PHE A 1 101 ? -10.395 -13.867 7.985 1.00 41.69 101 PHE A O 1
ATOM 805 N N . LYS A 1 102 ? -11.676 -15.507 7.147 1.00 37.12 102 LYS A N 1
ATOM 806 C CA . LYS A 1 102 ? -11.851 -16.230 8.411 1.00 37.12 102 LYS A CA 1
ATOM 807 C C . LYS A 1 102 ? -10.612 -17.109 8.563 1.00 37.12 102 LYS A C 1
ATOM 809 O O . LYS A 1 102 ? -10.428 -18.045 7.796 1.00 37.12 102 LYS A O 1
ATOM 814 N N . TYR A 1 103 ? -9.745 -16.771 9.513 1.00 38.56 103 TYR A N 1
ATOM 815 C CA . TYR A 1 103 ? -8.709 -17.695 9.960 1.00 38.56 103 TYR A CA 1
ATOM 816 C C . TYR A 1 103 ? -9.413 -18.950 10.484 1.00 38.56 103 TYR A C 1
ATOM 818 O O . TYR A 1 103 ? -10.179 -18.868 11.445 1.00 38.56 103 TYR A O 1
ATOM 826 N N . GLN A 1 104 ? -9.211 -20.076 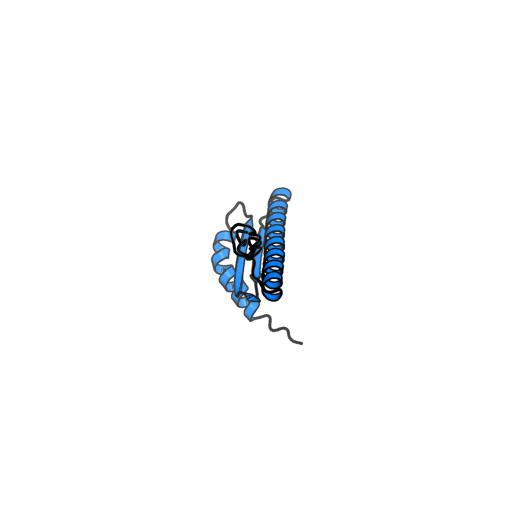9.808 1.00 35.62 104 GLN A N 1
ATOM 827 C CA . GLN A 1 104 ? -9.472 -21.391 10.373 1.00 35.62 104 GLN A CA 1
ATOM 828 C C . GLN A 1 104 ? -8.344 -21.648 11.380 1.00 35.62 104 GLN A C 1
ATOM 830 O O . GLN A 1 104 ? -7.182 -21.374 11.072 1.00 35.62 104 GLN A O 1
ATOM 835 N N . ALA A 1 105 ? -8.747 -21.999 12.602 1.00 36.78 105 ALA A N 1
ATOM 836 C CA . ALA A 1 105 ? -7.883 -22.211 13.760 1.00 36.78 105 ALA A CA 1
ATOM 837 C C . ALA A 1 105 ? -6.860 -23.330 13.536 1.00 36.78 105 ALA A C 1
ATOM 839 O O . ALA A 1 105 ? -7.194 -24.277 12.787 1.00 36.78 105 ALA A O 1
#

Secondary structure (DSSP, 8-state):
-PPP--------PPPEETTEEPPSSHHHHHHHHHHHHHHHHHHHHHHHHHHHHHHHT--EEEEEEETTTTEEEEEEE-TT-HHHHHHHHHHHHHHHHHHH-----

InterPro domains:
  IPR036879 Transcription factor, MADS-box superfamily [SSF55455] (39-79)